Protein AF-A0AAE0RVF4-F1 (afdb_monomer_lite)

Radius of gyration: 18.21 Å; chains: 1; bounding box: 47×23×58 Å

pLDDT: mean 80.77, std 8.41, range [42.5, 90.44]

Sequence (174 aa):
MKSIFIARIIDNIDTMKSIFIARIIDNIDTMKSIFIARIIDNIDTMKSIFIARIIDNIDTMKSIFIARIIDNIDTMKSIFIARIIDNIDTMKSIFIARIIDNIDTMKSIFIARIIENIDTLKSNFIARIIDNIDTMKSIFIARIIDNIDTMKSIFIARIIDNLDTMKSILLHVL

Secondary structure (DSSP, 8-state):
---EEEEEEEEEEEEE-SEEEEEEEEEEEEE-S-EEEEEEEEEEEE-S-EEEEEEEEEEEE-S-EEEEEEEEEEEE-S-EEEEEEEEEEEE-S-EEEEEEEEEEEE-S-EEEEEEEEEEEE-S-EEEEEEEEEEEE-S-EEEEEEEEEEEE-SEEEEEEEEEEEEE-SEEEE--

Foldseek 3Di:
DQDEEEEAEEEEAAEDDHEYEYAEYEEYAEYDYEYEYAEYEEYAEYQEEYEYAEYEEYADYDEEYEYAEYEEYEEAQYEYEYAEYEEYEDYAEEYEYAEYEEYEDDHYEYEYAEYEEYEEAQYEYEYAEYEEYEDHAEEYEYAEYEEYEYDHYEYEYQYYNYYHYDPYHYDHDD

Organism: NCBI:txid2493646

Structure (mmCIF, N/CA/C/O backbone):
data_AF-A0AAE0RVF4-F1
#
_entry.id   AF-A0AAE0RVF4-F1
#
loop_
_atom_site.group_PDB
_atom_site.id
_atom_site.type_symbol
_atom_site.label_atom_id
_atom_site.label_alt_id
_atom_site.label_comp_id
_atom_site.label_asym_id
_atom_site.label_entity_id
_atom_site.label_seq_id
_atom_site.pdbx_PDB_ins_code
_atom_site.Cartn_x
_atom_site.Cartn_y
_atom_site.Cartn_z
_atom_site.occupancy
_atom_site.B_iso_or_equiv
_atom_site.auth_seq_id
_atom_site.auth_comp_id
_atom_site.auth_asym_id
_atom_site.auth_atom_id
_atom_site.pdbx_PDB_model_num
ATOM 1 N N . MET A 1 1 ? -6.380 4.750 35.742 1.00 42.50 1 MET A N 1
ATOM 2 C CA . MET A 1 1 ? -6.124 3.325 35.435 1.00 42.50 1 MET A CA 1
ATOM 3 C C . MET A 1 1 ? -6.185 3.144 33.928 1.00 42.50 1 MET A C 1
ATOM 5 O O . MET A 1 1 ? -7.188 3.532 33.346 1.00 42.50 1 MET A O 1
ATOM 9 N N . LYS A 1 2 ? -5.138 2.619 33.278 1.00 55.62 2 LYS A N 1
ATOM 10 C CA . LYS A 1 2 ? -5.287 2.127 31.900 1.00 55.62 2 LYS A CA 1
ATOM 11 C C . LYS A 1 2 ? -6.060 0.814 31.994 1.00 55.62 2 LYS A C 1
ATOM 13 O O . LYS A 1 2 ? -5.535 -0.154 32.530 1.00 55.62 2 LYS A O 1
ATOM 18 N N . SER A 1 3 ? -7.315 0.825 31.565 1.00 69.31 3 SER A N 1
ATOM 19 C CA . SER A 1 3 ? -8.123 -0.382 31.424 1.00 69.31 3 SER A CA 1
ATOM 20 C C . SER A 1 3 ? -7.492 -1.298 30.371 1.00 69.31 3 SER A C 1
ATOM 22 O O . SER A 1 3 ? -7.014 -0.830 29.334 1.00 69.31 3 SER A O 1
ATOM 24 N N . ILE A 1 4 ? -7.462 -2.597 30.664 1.00 76.06 4 ILE A N 1
ATOM 25 C CA . ILE A 1 4 ? -7.205 -3.651 29.682 1.00 76.06 4 ILE A CA 1
ATOM 26 C C . ILE A 1 4 ? -8.563 -4.266 29.381 1.00 76.06 4 ILE A C 1
ATOM 28 O O . ILE A 1 4 ? -9.254 -4.698 30.302 1.00 76.06 4 ILE A O 1
ATOM 32 N N . PHE A 1 5 ? -8.942 -4.286 28.110 1.00 81.12 5 PHE A N 1
ATOM 33 C CA . PHE A 1 5 ? -10.146 -4.968 27.659 1.00 81.12 5 PHE A CA 1
ATOM 34 C C . PHE A 1 5 ? -9.761 -6.187 26.826 1.00 81.12 5 PHE A C 1
ATOM 36 O O . PHE A 1 5 ? -8.870 -6.109 25.977 1.00 81.12 5 PHE A O 1
ATOM 43 N N . ILE A 1 6 ? -10.427 -7.309 27.092 1.00 86.50 6 ILE A N 1
ATOM 44 C CA . ILE A 1 6 ? -10.209 -8.575 26.397 1.00 86.50 6 ILE A CA 1
ATOM 45 C C . ILE A 1 6 ? -11.557 -9.058 25.882 1.00 86.50 6 ILE A C 1
ATOM 47 O O . ILE A 1 6 ? -12.482 -9.253 26.667 1.00 86.50 6 ILE A O 1
ATOM 51 N N . ALA A 1 7 ? -11.656 -9.286 24.577 1.00 87.00 7 ALA A N 1
ATOM 52 C CA . ALA A 1 7 ? -12.837 -9.882 23.967 1.00 87.00 7 ALA A CA 1
ATOM 53 C C . ALA A 1 7 ? -12.477 -10.948 22.941 1.00 87.00 7 ALA A C 1
ATOM 55 O O . ALA A 1 7 ? -11.378 -10.995 22.386 1.00 87.00 7 ALA A O 1
ATOM 56 N N . ARG A 1 8 ? -13.443 -11.829 22.679 1.00 89.81 8 ARG A N 1
ATOM 57 C CA . ARG A 1 8 ? -13.315 -12.818 21.611 1.00 89.81 8 ARG A CA 1
ATOM 58 C C . ARG A 1 8 ? -13.676 -12.214 20.257 1.00 89.81 8 ARG A C 1
ATOM 60 O O . ARG A 1 8 ? -12.920 -12.402 19.314 1.00 89.81 8 ARG A O 1
ATOM 67 N N . ILE A 1 9 ? -14.820 -11.548 20.175 1.00 90.44 9 ILE A N 1
ATOM 68 C CA . ILE A 1 9 ? -15.398 -10.996 18.945 1.00 90.44 9 ILE A CA 1
ATOM 69 C C . ILE A 1 9 ? -15.961 -9.624 19.283 1.00 90.44 9 ILE A C 1
ATOM 71 O O . 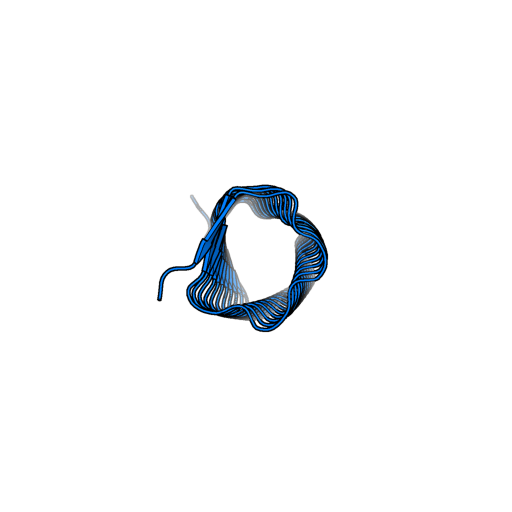ILE A 1 9 ? -16.481 -9.445 20.390 1.00 90.44 9 ILE A O 1
ATOM 75 N N . ILE A 1 10 ? -15.805 -8.683 18.361 1.00 88.06 10 ILE A N 1
ATOM 76 C CA . ILE A 1 10 ? -16.361 -7.340 18.440 1.00 88.06 10 ILE A CA 1
ATOM 77 C C . ILE A 1 10 ? -16.795 -6.948 17.046 1.00 88.06 10 ILE A C 1
ATOM 79 O O . ILE A 1 10 ? -15.977 -6.985 16.136 1.00 88.06 10 ILE A O 1
ATOM 83 N N . ASP A 1 11 ? -18.040 -6.526 16.920 1.00 89.19 11 ASP A N 1
ATOM 84 C CA . ASP A 1 11 ? -18.559 -6.117 15.625 1.00 89.19 11 ASP A CA 1
ATOM 85 C C . ASP A 1 11 ? -17.993 -4.725 15.295 1.00 89.19 11 ASP A C 1
ATOM 87 O O . ASP A 1 11 ? -17.131 -4.587 14.435 1.00 89.19 11 ASP A O 1
ATOM 91 N N . ASN A 1 12 ? -18.357 -3.695 16.069 1.00 89.50 12 ASN A N 1
ATOM 92 C CA . ASN A 1 12 ? -17.950 -2.315 15.784 1.00 89.50 12 ASN A CA 1
ATOM 93 C C . ASN A 1 12 ? -17.278 -1.620 16.971 1.00 89.50 12 ASN A C 1
ATOM 95 O O . ASN A 1 12 ? -17.667 -1.787 18.133 1.00 89.50 12 ASN A O 1
ATOM 99 N N . ILE A 1 13 ? -16.290 -0.783 16.654 1.00 85.25 13 ILE A N 1
ATOM 100 C CA . ILE A 1 13 ? -15.602 0.107 17.585 1.00 85.25 13 ILE A CA 1
ATOM 101 C C . ILE A 1 13 ? -15.478 1.508 16.978 1.00 85.25 13 ILE A C 1
ATOM 103 O O . ILE A 1 13 ? -14.608 1.747 16.145 1.00 85.25 13 ILE A O 1
ATOM 107 N N . ASP A 1 14 ? -16.216 2.477 17.519 1.00 84.81 14 ASP A N 1
ATOM 108 C CA . ASP A 1 14 ? -16.059 3.877 17.101 1.00 84.81 14 ASP A CA 1
ATOM 109 C C . ASP A 1 14 ? -14.702 4.449 17.554 1.00 84.81 14 ASP A C 1
ATOM 111 O O . ASP A 1 14 ? -13.911 5.002 16.791 1.00 84.81 14 ASP A O 1
ATOM 115 N N . THR A 1 15 ? -14.393 4.356 18.853 1.00 81.75 15 THR A N 1
ATOM 116 C CA . THR A 1 15 ? -13.143 4.916 19.383 1.00 81.75 15 THR A CA 1
ATOM 117 C C . THR A 1 15 ? -12.551 4.093 20.513 1.00 81.75 15 THR A C 1
ATOM 119 O O . THR A 1 15 ? -13.227 3.747 21.480 1.00 81.75 15 THR A O 1
ATOM 122 N N . MET A 1 16 ? -11.232 3.890 20.460 1.00 75.19 16 MET A N 1
ATOM 123 C CA . MET A 1 16 ? -10.475 3.288 21.562 1.00 75.19 16 MET A CA 1
ATOM 124 C C . MET A 1 16 ? -9.338 4.169 22.058 1.00 75.19 16 MET A C 1
ATOM 126 O O . MET A 1 16 ? -8.554 4.741 21.294 1.00 75.19 16 MET A O 1
ATOM 130 N N . LYS A 1 17 ? -9.246 4.248 23.391 1.00 74.75 17 LYS A N 1
ATOM 131 C CA . LYS A 1 17 ? -8.258 5.053 24.129 1.00 74.75 17 LYS A CA 1
ATOM 132 C C . LYS A 1 17 ? -7.431 4.238 25.137 1.00 74.75 17 LYS A C 1
ATOM 134 O O . LYS A 1 17 ? -6.571 4.808 25.806 1.00 74.75 17 LYS A O 1
ATOM 139 N N . SER A 1 18 ? -7.658 2.927 25.256 1.00 74.00 18 SER A N 1
ATOM 140 C CA . SER A 1 18 ? -7.019 2.041 26.247 1.00 74.00 18 SER A CA 1
ATOM 141 C C . SER A 1 18 ? -6.429 0.770 25.620 1.00 74.00 18 SER A C 1
ATOM 143 O O . SER A 1 18 ? -6.538 0.571 24.414 1.00 74.00 18 SER A O 1
ATOM 145 N N . ILE A 1 19 ? -5.757 -0.069 26.417 1.00 77.00 19 ILE A N 1
ATOM 146 C CA . ILE A 1 19 ? -5.131 -1.304 25.917 1.00 77.00 19 ILE A CA 1
ATOM 147 C C . ILE A 1 19 ? -6.221 -2.322 25.585 1.00 77.00 19 ILE A C 1
ATOM 149 O O . ILE A 1 19 ? -7.133 -2.535 26.387 1.00 77.00 19 ILE A O 1
ATOM 153 N N . PHE A 1 20 ? -6.099 -2.955 24.422 1.00 78.50 20 PHE A N 1
ATOM 154 C CA . PHE A 1 20 ? -7.127 -3.838 23.896 1.00 78.50 20 PHE A CA 1
ATOM 155 C C . PHE A 1 20 ? -6.544 -5.126 23.309 1.00 78.50 20 PHE A C 1
ATOM 157 O O . PHE A 1 20 ? -5.550 -5.081 22.579 1.00 78.50 20 PHE A O 1
ATOM 164 N N . ILE A 1 21 ? -7.183 -6.260 23.609 1.00 83.81 21 ILE A N 1
ATOM 165 C CA . ILE A 1 21 ? -6.858 -7.571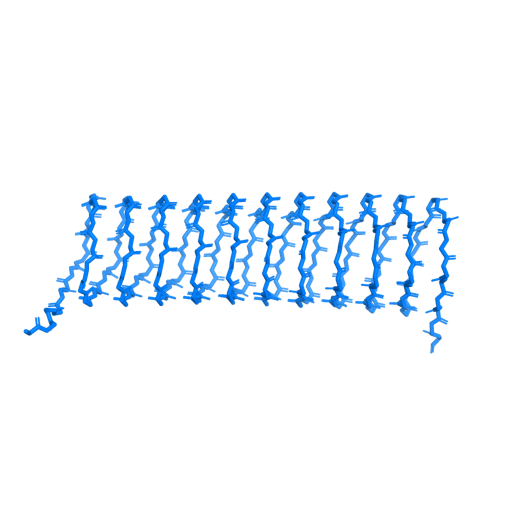 23.041 1.00 83.81 21 ILE A CA 1
ATOM 166 C C . ILE A 1 21 ? -8.136 -8.219 22.494 1.00 83.81 21 ILE A C 1
ATOM 168 O O . ILE A 1 21 ? -9.084 -8.457 23.244 1.00 83.81 21 ILE A O 1
ATOM 172 N N . ALA A 1 22 ? -8.148 -8.543 21.201 1.00 86.94 22 ALA A N 1
ATOM 173 C CA . ALA A 1 22 ? -9.267 -9.210 20.529 1.00 86.94 22 ALA A CA 1
ATOM 174 C C . ALA A 1 22 ? -8.825 -10.450 19.748 1.00 86.94 22 ALA A C 1
ATOM 176 O O . ALA A 1 22 ? -7.685 -10.538 19.288 1.00 86.94 22 ALA A O 1
ATOM 177 N N . ARG A 1 23 ? -9.743 -11.397 19.509 1.00 88.62 23 ARG A N 1
ATOM 178 C CA . ARG A 1 23 ? -9.515 -12.414 18.468 1.00 88.62 23 ARG A CA 1
ATOM 179 C C . ARG A 1 23 ? -9.932 -11.896 17.095 1.00 88.62 23 ARG A C 1
ATOM 181 O O . ARG A 1 23 ? -9.154 -12.050 16.160 1.00 88.62 23 ARG A O 1
ATOM 188 N N . ILE A 1 24 ? -11.136 -11.348 16.990 1.00 88.62 24 ILE A N 1
ATOM 189 C CA . ILE A 1 24 ? -11.746 -10.865 15.745 1.00 88.62 24 ILE A CA 1
ATOM 190 C C . ILE A 1 24 ? -12.375 -9.504 16.030 1.00 88.62 24 ILE A C 1
ATOM 192 O O . ILE A 1 24 ? -12.987 -9.349 17.094 1.00 88.62 24 ILE A O 1
ATOM 196 N N . ILE A 1 25 ? -12.188 -8.561 15.110 1.00 88.31 25 ILE A N 1
ATOM 197 C CA . ILE A 1 25 ? -12.902 -7.286 15.068 1.00 88.31 25 ILE A CA 1
ATOM 198 C C . ILE A 1 25 ? -13.366 -7.038 13.641 1.00 88.31 25 ILE A C 1
ATOM 200 O O . ILE A 1 25 ? -12.532 -7.135 12.749 1.00 88.31 25 ILE A O 1
ATOM 204 N N . ASP A 1 26 ? -14.626 -6.671 13.438 1.00 88.38 26 ASP A N 1
ATOM 205 C CA . ASP A 1 26 ? -15.093 -6.365 12.086 1.00 88.38 26 ASP A CA 1
ATOM 206 C C . ASP A 1 26 ? -14.663 -4.934 11.722 1.00 88.38 26 ASP A C 1
ATOM 208 O O . ASP A 1 26 ? -13.801 -4.753 10.868 1.00 88.38 26 ASP A O 1
ATOM 212 N N . ASN A 1 27 ? -15.141 -3.905 12.436 1.00 89.19 27 ASN A N 1
ATOM 213 C CA . ASN A 1 27 ? -14.837 -2.508 12.089 1.00 89.19 27 ASN A CA 1
ATOM 214 C C . ASN A 1 27 ? -14.261 -1.678 13.236 1.00 89.19 27 ASN A C 1
ATOM 216 O O . ASN A 1 27 ? -14.683 -1.769 14.398 1.00 89.19 27 ASN A O 1
ATOM 220 N N . ILE A 1 28 ? -13.320 -0.801 12.878 1.00 86.81 28 ILE A N 1
ATOM 221 C CA . ILE A 1 28 ? -12.744 0.197 13.773 1.00 86.81 28 ILE A CA 1
ATOM 222 C C . ILE A 1 28 ? -12.608 1.562 13.091 1.00 86.81 28 ILE A C 1
ATOM 224 O O . ILE A 1 28 ? -11.706 1.755 12.277 1.00 86.81 28 ILE A O 1
ATOM 228 N N . ASP A 1 29 ? -13.363 2.564 13.544 1.00 87.00 29 ASP A N 1
ATOM 229 C CA . ASP A 1 29 ? -13.239 3.912 12.975 1.00 87.00 29 ASP A CA 1
ATOM 230 C C . ASP A 1 29 ? -11.934 4.578 13.440 1.00 87.00 29 ASP A C 1
ATOM 232 O O . ASP A 1 29 ? -11.186 5.195 12.679 1.00 87.00 29 ASP A O 1
ATOM 236 N N . THR A 1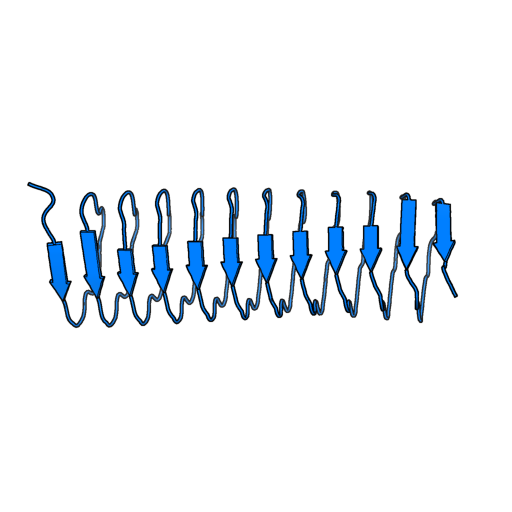 30 ? -11.630 4.543 14.744 1.00 83.88 30 THR A N 1
ATOM 237 C CA . THR A 1 30 ? -10.453 5.252 15.268 1.00 83.88 30 THR A CA 1
ATOM 238 C C . THR A 1 30 ? -9.742 4.552 16.423 1.00 83.88 30 THR A C 1
ATOM 240 O O . THR A 1 30 ? -10.221 4.494 17.561 1.00 83.88 30 THR A O 1
ATOM 243 N N . MET A 1 31 ? -8.468 4.220 16.183 1.00 78.00 31 MET A N 1
ATOM 244 C CA . MET A 1 31 ? -7.530 3.743 17.205 1.00 78.00 31 MET A CA 1
ATOM 245 C C . MET A 1 31 ? -6.532 4.809 17.650 1.00 78.00 31 MET A C 1
ATOM 247 O O . MET A 1 31 ? -5.790 5.380 16.846 1.00 78.00 31 MET A O 1
ATOM 251 N N . LYS A 1 32 ? -6.469 5.042 18.970 1.00 76.81 32 LYS A N 1
ATOM 252 C CA . LYS A 1 32 ? -5.509 5.957 19.620 1.00 76.81 32 LYS A CA 1
ATOM 253 C C . LYS A 1 32 ? -4.653 5.282 20.705 1.00 76.81 32 LYS A C 1
ATOM 255 O O . LYS A 1 32 ? -3.983 5.980 21.464 1.00 76.81 32 LYS A O 1
ATOM 260 N N . SER A 1 33 ? -4.662 3.953 20.813 1.00 71.19 33 SER A N 1
ATOM 261 C CA . SER A 1 33 ? -4.017 3.193 21.897 1.00 71.19 33 SER A CA 1
ATOM 262 C C . SER A 1 33 ? -3.289 1.917 21.439 1.00 71.19 33 SER A C 1
ATOM 264 O O . SER A 1 33 ? -3.297 1.578 20.261 1.00 71.19 33 SER A O 1
ATOM 266 N N . ILE A 1 34 ? -2.616 1.227 22.371 1.00 73.06 34 ILE A N 1
ATOM 267 C CA . ILE A 1 34 ? -1.948 -0.057 22.095 1.00 73.06 34 ILE A CA 1
ATOM 268 C C . ILE A 1 34 ? -3.003 -1.137 21.866 1.00 73.06 34 ILE A C 1
ATOM 270 O O . ILE A 1 34 ? -3.881 -1.325 22.711 1.00 73.06 34 ILE A O 1
ATOM 274 N N . PHE A 1 35 ? -2.872 -1.865 20.763 1.00 76.25 35 PHE A N 1
ATOM 275 C CA . PHE A 1 35 ? -3.872 -2.830 20.340 1.00 76.25 35 PHE A CA 1
ATOM 276 C C . PHE A 1 35 ? -3.243 -4.116 19.787 1.00 76.25 35 PHE A C 1
ATOM 278 O O . PHE A 1 35 ? -2.244 -4.064 19.065 1.00 76.25 35 PHE A O 1
ATOM 285 N N . ILE A 1 36 ? -3.851 -5.259 20.122 1.00 82.31 36 ILE A N 1
ATOM 286 C CA . ILE A 1 36 ? -3.483 -6.581 19.608 1.00 82.31 36 ILE A CA 1
ATOM 287 C C . ILE A 1 36 ? -4.740 -7.317 19.114 1.00 82.31 36 ILE A C 1
ATOM 289 O O . ILE A 1 36 ? -5.641 -7.582 19.911 1.00 82.31 36 ILE A O 1
ATOM 293 N N . ALA A 1 37 ? -4.778 -7.720 17.838 1.00 84.62 37 ALA A N 1
ATOM 294 C CA . ALA A 1 37 ? -5.791 -8.656 17.321 1.00 84.62 37 ALA A CA 1
ATOM 295 C C . ALA A 1 37 ? -5.207 -9.809 16.517 1.00 84.62 37 ALA A C 1
ATOM 297 O O . ALA A 1 37 ? -4.076 -9.773 16.033 1.00 84.62 37 ALA A O 1
ATOM 298 N N . ARG A 1 38 ? -6.023 -10.849 16.322 1.00 87.31 38 ARG A N 1
ATOM 299 C CA . ARG A 1 38 ? -5.725 -11.871 15.319 1.00 87.31 38 ARG A CA 1
ATOM 300 C C . ARG A 1 38 ? -6.205 -11.457 13.931 1.00 87.31 38 ARG A C 1
ATOM 302 O O . ARG A 1 38 ? -5.451 -11.655 12.987 1.00 87.31 38 ARG A O 1
ATOM 309 N N . ILE A 1 39 ? -7.433 -10.970 13.814 1.00 89.00 39 ILE A N 1
ATOM 310 C CA . ILE A 1 39 ? -8.085 -10.620 12.546 1.00 89.00 39 ILE A CA 1
ATOM 311 C C . ILE A 1 39 ? -8.809 -9.293 12.750 1.00 89.00 39 ILE A C 1
ATOM 313 O O . ILE A 1 39 ? -9.428 -9.127 13.808 1.00 89.00 39 ILE A O 1
ATOM 317 N N . ILE A 1 40 ? -8.684 -8.392 11.778 1.00 88.25 40 ILE A N 1
ATOM 318 C CA . ILE A 1 40 ? -9.485 -7.173 11.669 1.00 88.25 40 ILE A CA 1
ATOM 319 C C . ILE A 1 40 ? -9.941 -7.020 10.227 1.00 88.25 40 ILE A C 1
ATOM 321 O O . ILE A 1 40 ? -9.089 -7.111 9.351 1.00 88.25 40 ILE A O 1
ATOM 325 N N . ASP A 1 41 ? -11.218 -6.749 9.992 1.00 88.44 41 ASP A N 1
ATOM 326 C CA . ASP A 1 41 ? -11.688 -6.553 8.622 1.00 88.44 41 ASP A CA 1
ATOM 327 C C . ASP A 1 41 ? -11.352 -5.118 8.179 1.00 88.44 41 ASP A C 1
ATOM 329 O O . ASP A 1 41 ? -10.519 -4.929 7.298 1.00 88.44 41 ASP A O 1
ATOM 333 N N . ASN A 1 42 ? -11.868 -4.085 8.858 1.00 89.31 42 ASN A N 1
ATOM 334 C CA . ASN A 1 42 ? -11.658 -2.688 8.449 1.00 89.31 42 ASN A CA 1
ATOM 335 C C . ASN A 1 42 ? -11.121 -1.778 9.563 1.00 89.31 42 ASN A C 1
ATOM 337 O O . ASN A 1 42 ? -11.545 -1.838 10.724 1.00 89.31 42 ASN A O 1
ATOM 341 N N . ILE A 1 43 ? -10.205 -0.880 9.184 1.00 87.62 43 ILE A N 1
ATOM 342 C CA . ILE A 1 43 ? -9.694 0.206 10.029 1.00 87.62 43 ILE A CA 1
ATOM 343 C C . ILE A 1 43 ? -9.673 1.524 9.246 1.00 87.62 43 ILE A C 1
ATOM 345 O O . ILE A 1 43 ? -8.793 1.721 8.409 1.00 87.62 43 ILE A O 1
ATOM 349 N N . ASP A 1 44 ? -10.507 2.496 9.618 1.00 88.12 44 ASP A N 1
ATOM 350 C CA . ASP A 1 44 ? -10.472 3.805 8.950 1.00 88.12 44 ASP A CA 1
ATOM 351 C C . ASP A 1 44 ? -9.214 4.581 9.367 1.00 88.12 44 ASP A C 1
ATOM 353 O O . ASP A 1 44 ? -8.448 5.114 8.563 1.00 88.12 44 ASP A O 1
ATOM 357 N N . THR A 1 45 ? -8.978 4.724 10.677 1.00 85.19 45 THR A N 1
ATOM 358 C CA . THR A 1 45 ? -7.886 5.567 11.173 1.00 85.19 45 THR A CA 1
ATOM 359 C C . THR A 1 45 ? -7.110 4.951 12.324 1.00 85.19 45 THR A C 1
ATOM 361 O O . THR A 1 45 ? -7.590 4.813 13.452 1.00 85.19 45 THR A O 1
ATOM 364 N N . MET A 1 46 ? -5.807 4.779 12.096 1.00 79.69 46 MET A N 1
ATOM 365 C CA . MET A 1 46 ? -4.862 4.333 13.112 1.00 79.69 46 MET A CA 1
ATOM 366 C C . MET A 1 46 ? -3.821 5.398 13.483 1.00 79.69 46 MET A C 1
ATOM 368 O O . MET A 1 46 ? -3.104 5.932 12.632 1.00 79.69 46 MET A O 1
ATOM 372 N N . LYS A 1 47 ? -3.727 5.721 14.782 1.00 77.50 47 LYS A N 1
ATOM 373 C CA . LYS A 1 47 ? -2.831 6.761 15.337 1.00 77.50 47 LYS A CA 1
ATOM 374 C C . LYS A 1 47 ? -1.880 6.256 16.435 1.00 77.50 47 LYS A C 1
ATOM 376 O O . LYS A 1 47 ? -1.259 7.071 17.114 1.00 77.50 47 LYS A O 1
ATOM 381 N N . SER A 1 48 ? -1.751 4.947 16.644 1.00 71.00 48 SER A N 1
ATOM 382 C CA . SER A 1 48 ? -1.009 4.345 17.770 1.00 71.00 48 SER A CA 1
ATOM 383 C C . SER A 1 48 ? -0.277 3.035 17.432 1.00 71.00 48 SER A C 1
ATOM 385 O O . SER A 1 48 ? -0.294 2.585 16.293 1.00 71.00 48 SER A O 1
ATOM 387 N N . ILE A 1 49 ? 0.414 2.438 18.413 1.00 71.44 49 ILE A N 1
ATOM 388 C CA . ILE A 1 49 ? 1.106 1.147 18.251 1.00 71.44 49 ILE A CA 1
ATOM 389 C C . ILE A 1 49 ? 0.084 0.024 18.082 1.00 71.44 49 ILE A C 1
ATOM 391 O O . ILE A 1 49 ? -0.809 -0.125 18.917 1.00 71.44 49 ILE A O 1
ATOM 395 N N . PHE A 1 50 ? 0.270 -0.801 17.060 1.00 75.19 50 PHE A N 1
ATOM 396 C CA . PHE A 1 50 ? -0.670 -1.861 16.734 1.00 75.19 50 PHE A CA 1
ATOM 397 C C . PHE A 1 50 ? 0.035 -3.124 16.248 1.00 75.19 50 PHE A C 1
ATOM 399 O O . PHE A 1 50 ? 1.032 -3.056 15.522 1.00 75.19 50 PHE A O 1
ATOM 406 N N . ILE A 1 51 ? -0.519 -4.271 16.639 1.00 81.75 51 ILE A N 1
ATOM 407 C CA . ILE A 1 51 ? -0.086 -5.591 16.193 1.00 81.75 51 ILE A CA 1
ATOM 408 C C . ILE A 1 51 ? -1.312 -6.393 15.741 1.00 81.75 51 ILE A C 1
ATOM 410 O O . ILE A 1 51 ? -2.210 -6.643 16.546 1.00 81.75 51 ILE A O 1
ATOM 414 N N . ALA A 1 52 ? -1.323 -6.873 14.495 1.00 84.25 52 ALA A N 1
ATOM 415 C CA . ALA A 1 52 ? -2.279 -7.900 14.070 1.00 84.25 52 ALA A CA 1
ATOM 416 C C . ALA A 1 52 ? -1.649 -9.028 13.265 1.00 84.25 52 ALA A C 1
ATOM 418 O O . ALA A 1 52 ? -0.528 -8.940 12.766 1.00 84.25 52 ALA A O 1
ATOM 419 N N . ARG A 1 53 ? -2.384 -10.136 13.134 1.00 87.38 53 ARG A N 1
ATOM 420 C CA . ARG A 1 53 ? -1.989 -11.207 12.217 1.00 87.38 53 ARG A CA 1
ATOM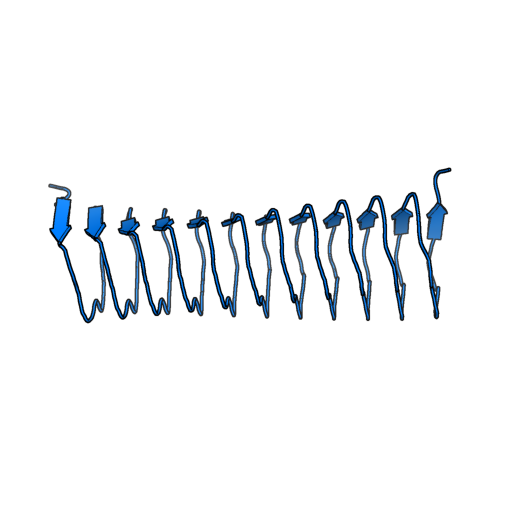 421 C C . ARG A 1 53 ? -2.486 -10.935 10.800 1.00 87.38 53 ARG A C 1
ATOM 423 O O . ARG A 1 53 ? -1.713 -11.148 9.876 1.00 87.38 53 ARG A O 1
ATOM 430 N N . ILE A 1 54 ? -3.744 -10.545 10.647 1.00 87.81 54 ILE A N 1
ATOM 431 C CA . ILE A 1 54 ? -4.413 -10.328 9.359 1.00 87.81 54 ILE A CA 1
ATOM 432 C C . ILE A 1 54 ? -5.231 -9.048 9.477 1.00 87.81 54 ILE A C 1
ATOM 434 O O . ILE A 1 54 ? -5.847 -8.847 10.531 1.00 87.81 54 ILE A O 1
ATOM 438 N N . ILE A 1 55 ? -5.182 -8.218 8.438 1.00 88.88 55 ILE A N 1
ATOM 439 C CA . ILE A 1 55 ? -6.050 -7.057 8.259 1.00 88.88 55 ILE A CA 1
ATOM 440 C C . ILE A 1 55 ? -6.507 -7.015 6.812 1.00 88.88 55 ILE A C 1
ATOM 442 O O . ILE A 1 55 ? -5.649 -7.126 5.943 1.00 88.88 55 ILE A O 1
ATOM 446 N N . ASP A 1 56 ? -7.793 -6.811 6.563 1.00 89.25 56 ASP A N 1
ATOM 447 C CA . ASP A 1 56 ? -8.267 -6.725 5.184 1.00 89.25 56 ASP A CA 1
ATOM 448 C C . ASP A 1 56 ? -8.019 -5.299 4.663 1.00 89.25 56 ASP A C 1
ATOM 450 O O . ASP A 1 56 ? -7.197 -5.110 3.771 1.00 89.25 56 ASP A O 1
ATOM 454 N N . ASN A 1 57 ? -8.594 -4.263 5.287 1.00 89.38 57 ASN A N 1
ATOM 455 C CA . ASN A 1 57 ? -8.472 -2.881 4.801 1.00 89.38 57 ASN A CA 1
ATOM 456 C C . ASN A 1 57 ? -7.992 -1.877 5.859 1.00 89.38 57 ASN A C 1
ATOM 458 O O . ASN A 1 57 ? -8.401 -1.905 7.027 1.00 89.38 57 ASN A O 1
ATOM 462 N N . ILE A 1 58 ? -7.142 -0.940 5.423 1.00 88.31 58 ILE A N 1
ATOM 463 C CA . ILE A 1 58 ? -6.706 0.224 6.203 1.00 88.31 58 ILE A CA 1
ATOM 464 C C . ILE A 1 58 ? -6.769 1.497 5.350 1.00 88.31 58 ILE A C 1
ATOM 466 O O . ILE A 1 58 ? -5.906 1.702 4.497 1.00 88.31 58 ILE A O 1
ATOM 470 N N . ASP A 1 59 ? -7.656 2.437 5.678 1.00 89.00 59 ASP A N 1
ATOM 471 C CA . ASP A 1 59 ? -7.701 3.708 4.940 1.00 89.00 59 ASP A CA 1
ATOM 472 C C . ASP A 1 59 ? -6.500 4.588 5.318 1.00 89.00 59 ASP A C 1
ATOM 474 O O . ASP A 1 59 ? -5.752 5.106 4.488 1.00 89.00 59 ASP A O 1
ATOM 478 N N . THR A 1 60 ? -6.294 4.837 6.617 1.00 85.62 60 THR A N 1
ATOM 479 C CA . THR A 1 60 ? -5.269 5.781 7.072 1.00 85.62 60 THR A CA 1
ATOM 480 C C . THR A 1 60 ? -4.461 5.279 8.255 1.00 85.62 60 THR A C 1
ATOM 482 O O . THR A 1 60 ? -4.939 5.174 9.387 1.00 85.62 60 THR A O 1
ATOM 485 N N . MET A 1 61 ? -3.147 5.194 8.046 1.00 80.19 61 MET A N 1
ATOM 486 C CA . MET A 1 61 ? -2.184 4.870 9.092 1.00 80.19 61 MET A CA 1
ATOM 487 C C . MET A 1 61 ? -1.174 5.988 9.362 1.00 80.19 61 MET A C 1
ATOM 489 O O . MET A 1 61 ? -0.504 6.500 8.461 1.00 80.19 61 MET A O 1
ATOM 493 N N . LYS A 1 62 ? -1.055 6.373 10.640 1.00 77.31 62 LYS A N 1
ATOM 494 C CA . LYS A 1 62 ? -0.212 7.485 11.123 1.00 77.31 62 LYS A CA 1
ATOM 495 C C . LYS A 1 62 ? 0.730 7.100 12.277 1.00 77.31 62 LYS A C 1
ATOM 497 O O . LYS A 1 62 ? 1.188 7.981 13.000 1.00 77.31 62 LYS A O 1
ATOM 502 N N . SER A 1 63 ? 1.032 5.820 12.482 1.00 69.81 63 SER A N 1
ATOM 503 C CA . SER A 1 63 ? 1.812 5.329 13.634 1.00 69.81 63 SER A CA 1
ATOM 504 C C . SER A 1 63 ? 2.615 4.042 13.380 1.00 69.81 63 SER A C 1
ATOM 506 O O . SER A 1 63 ? 2.625 3.518 12.272 1.00 69.81 63 SER A O 1
ATOM 508 N N . ILE A 1 64 ? 3.329 3.555 14.405 1.00 69.38 64 ILE A N 1
ATOM 509 C CA . ILE A 1 64 ? 4.081 2.291 14.349 1.00 69.38 64 ILE A CA 1
ATOM 510 C C . ILE A 1 64 ? 3.110 1.118 14.236 1.00 69.38 64 ILE A C 1
ATOM 512 O O . ILE A 1 64 ? 2.236 0.956 15.088 1.00 69.38 64 ILE A O 1
ATOM 516 N N . PHE A 1 65 ? 3.318 0.272 13.238 1.00 73.88 65 PHE A N 1
ATOM 517 C CA . PHE A 1 65 ? 2.436 -0.851 12.975 1.00 73.88 65 PHE A CA 1
ATOM 518 C C . PHE A 1 65 ? 3.213 -2.103 12.580 1.00 73.88 65 PHE A C 1
ATOM 520 O O . PHE A 1 65 ? 4.203 -2.032 11.846 1.00 73.88 65 PHE A O 1
ATOM 527 N N . ILE A 1 66 ? 2.728 -3.249 13.060 1.00 80.12 66 ILE A N 1
ATOM 528 C CA . ILE A 1 66 ? 3.236 -4.569 12.705 1.00 80.12 66 ILE A CA 1
ATOM 529 C C . ILE A 1 66 ? 2.062 -5.468 12.302 1.00 80.12 66 ILE A C 1
ATOM 531 O O . ILE A 1 66 ? 1.184 -5.733 13.125 1.00 80.12 66 ILE A O 1
ATOM 535 N N . ALA A 1 67 ? 2.082 -6.014 11.083 1.00 83.44 67 ALA A N 1
ATOM 536 C CA . ALA A 1 67 ? 1.192 -7.119 10.719 1.00 83.44 67 ALA A CA 1
ATOM 537 C C . ALA A 1 67 ? 1.881 -8.244 9.960 1.00 83.44 67 ALA A C 1
ATOM 539 O O . ALA A 1 67 ? 2.999 -8.121 9.462 1.00 83.44 67 ALA A O 1
ATOM 540 N N . ARG A 1 68 ? 1.209 -9.395 9.884 1.00 86.56 68 ARG A N 1
ATOM 541 C CA . ARG A 1 68 ? 1.680 -10.496 9.039 1.00 86.56 68 ARG A CA 1
ATOM 542 C C . ARG A 1 68 ? 1.173 -10.358 7.607 1.00 86.56 68 ARG A C 1
ATOM 544 O O . ARG A 1 68 ? 1.956 -10.601 6.696 1.00 86.56 68 ARG A O 1
ATOM 551 N N . ILE A 1 69 ? -0.104 -10.052 7.437 1.00 87.62 69 ILE A N 1
ATOM 552 C CA . ILE A 1 69 ? -0.791 -9.977 6.145 1.00 87.62 69 ILE A CA 1
ATOM 553 C C . ILE A 1 69 ? -1.691 -8.748 6.189 1.00 87.62 69 ILE A C 1
ATOM 555 O O . ILE A 1 69 ? -2.312 -8.518 7.233 1.00 87.62 69 ILE A O 1
ATOM 559 N N . ILE A 1 70 ? -1.695 -7.986 5.100 1.00 89.31 70 ILE A N 1
ATOM 560 C CA . ILE A 1 70 ? -2.626 -6.889 4.855 1.00 89.31 70 ILE A CA 1
ATOM 561 C C . ILE A 1 70 ? -3.076 -6.961 3.407 1.00 89.31 70 ILE A C 1
ATOM 563 O O . ILE A 1 70 ? -2.206 -7.068 2.547 1.00 89.31 70 ILE A O 1
ATOM 567 N N . ASP A 1 71 ? -4.369 -6.851 3.144 1.00 88.94 71 ASP A N 1
ATOM 568 C CA . ASP A 1 71 ? -4.842 -6.875 1.762 1.00 88.94 71 ASP A CA 1
ATOM 569 C C . ASP A 1 71 ? -4.693 -5.468 1.159 1.00 88.94 71 ASP A C 1
ATOM 571 O O . ASP A 1 71 ? -3.895 -5.279 0.246 1.00 88.94 71 ASP A O 1
ATOM 575 N N . ASN A 1 72 ? -5.327 -4.436 1.731 1.00 89.31 72 ASN A N 1
ATOM 576 C CA . ASN A 1 72 ? -5.293 -3.077 1.171 1.00 89.31 72 ASN A CA 1
ATOM 577 C C . ASN A 1 72 ? -4.873 -1.991 2.173 1.00 89.31 72 ASN A C 1
ATOM 579 O O . ASN A 1 72 ? -5.271 -1.984 3.344 1.00 89.31 72 ASN A O 1
ATOM 583 N N . ILE A 1 73 ? -4.089 -1.025 1.681 1.00 88.50 73 ILE A N 1
ATOM 584 C CA . ILE A 1 73 ? -3.742 0.213 2.388 1.00 88.50 73 ILE A CA 1
ATOM 585 C C . ILE A 1 73 ? -3.886 1.422 1.458 1.00 88.50 73 ILE A C 1
ATOM 587 O O . ILE A 1 73 ? -3.048 1.618 0.576 1.00 88.50 73 ILE A O 1
ATOM 591 N N . ASP A 1 74 ? -4.815 2.332 1.749 1.00 88.94 74 ASP A N 1
ATOM 592 C CA . ASP A 1 74 ? -4.944 3.553 0.943 1.00 88.94 74 ASP A CA 1
ATOM 593 C C . ASP A 1 74 ? -3.805 4.532 1.267 1.00 88.94 74 ASP A C 1
ATOM 595 O O . ASP A 1 74 ? -3.087 5.044 0.406 1.00 88.94 74 ASP A O 1
ATOM 599 N N . THR A 1 75 ? -3.625 4.871 2.548 1.00 85.69 75 THR A N 1
ATOM 600 C CA . THR A 1 75 ? -2.674 5.912 2.952 1.00 85.69 75 THR A CA 1
ATOM 601 C C . THR A 1 75 ? -1.817 5.523 4.145 1.00 85.69 75 THR A C 1
ATOM 603 O O . THR A 1 75 ? -2.268 5.455 5.292 1.00 85.69 75 THR A O 1
ATOM 606 N N . MET A 1 76 ? -0.504 5.490 3.910 1.00 80.50 76 MET A N 1
ATOM 607 C CA . MET A 1 76 ? 0.502 5.259 4.940 1.00 80.50 76 MET A CA 1
ATOM 608 C C . MET A 1 76 ? 1.420 6.468 5.176 1.00 80.50 76 MET A C 1
ATOM 610 O O . MET A 1 76 ? 2.035 7.006 4.250 1.00 80.50 76 MET A O 1
ATOM 614 N N . LYS A 1 77 ? 1.528 6.914 6.438 1.00 76.75 77 LYS A N 1
ATOM 615 C CA . LYS A 1 77 ? 2.290 8.114 6.854 1.00 76.75 77 LYS A CA 1
ATOM 616 C C . LYS A 1 77 ? 3.273 7.873 8.015 1.00 76.75 77 LYS A C 1
ATOM 618 O O . LYS A 1 77 ? 3.667 8.827 8.682 1.00 76.75 77 LYS A O 1
ATOM 623 N N . SER A 1 78 ? 3.672 6.634 8.293 1.00 70.00 78 SER A N 1
ATOM 624 C CA . SER A 1 78 ? 4.463 6.266 9.483 1.00 70.00 78 SER A CA 1
ATOM 625 C C . SER A 1 78 ? 5.374 5.037 9.317 1.00 70.00 78 SER A C 1
ATOM 627 O O . SER A 1 78 ? 5.490 4.488 8.229 1.00 70.00 78 SER A O 1
ATOM 629 N N . ILE A 1 79 ? 6.063 4.625 10.390 1.00 68.00 79 ILE A N 1
ATOM 630 C CA . ILE A 1 79 ? 6.902 3.416 10.399 1.00 68.00 79 ILE A CA 1
ATOM 631 C C . ILE A 1 79 ? 6.018 2.175 10.339 1.00 68.00 79 ILE A C 1
ATOM 633 O O . ILE A 1 79 ? 5.145 1.996 11.188 1.00 68.00 79 ILE A O 1
ATOM 637 N N . PHE A 1 80 ? 6.306 1.291 9.397 1.00 73.25 80 PHE A N 1
ATOM 638 C CA . PHE A 1 80 ? 5.503 0.102 9.183 1.00 73.25 80 PHE A CA 1
ATOM 639 C C . PHE A 1 80 ? 6.352 -1.129 8.892 1.00 73.25 80 PHE A C 1
ATOM 641 O O . PHE A 1 80 ? 7.354 -1.055 8.174 1.00 73.25 80 PHE A O 1
ATOM 648 N N . ILE A 1 81 ? 5.910 -2.262 9.434 1.00 79.81 81 ILE A N 1
ATOM 649 C CA . ILE A 1 81 ? 6.495 -3.572 9.184 1.00 79.81 81 ILE A CA 1
ATOM 650 C C . ILE A 1 81 ? 5.378 -4.555 8.827 1.00 79.81 81 ILE A C 1
ATOM 652 O O . ILE A 1 81 ? 4.509 -4.827 9.657 1.00 79.81 81 ILE A O 1
ATOM 656 N N . ALA A 1 82 ? 5.446 -5.167 7.644 1.00 83.75 82 ALA A N 1
ATOM 657 C CA . ALA A 1 82 ? 4.644 -6.354 7.354 1.00 83.75 82 ALA A CA 1
ATOM 658 C C . ALA A 1 82 ? 5.411 -7.458 6.648 1.00 83.75 82 ALA A C 1
ATOM 660 O O . ALA A 1 82 ? 6.526 -7.291 6.158 1.00 83.75 82 ALA A O 1
ATOM 661 N N . ARG A 1 83 ? 4.818 -8.650 6.625 1.00 86.44 83 ARG A N 1
ATOM 662 C CA . ARG A 1 83 ? 5.374 -9.766 5.862 1.00 86.44 83 ARG A CA 1
ATOM 663 C C . ARG A 1 83 ? 4.791 -9.827 4.449 1.00 86.44 83 ARG A C 1
ATOM 665 O O . ARG A 1 83 ? 5.554 -10.149 3.544 1.00 86.44 83 ARG A O 1
ATOM 672 N N . ILE A 1 84 ? 3.502 -9.580 4.267 1.00 87.38 84 ILE A N 1
ATOM 673 C CA . ILE A 1 84 ? 2.819 -9.608 2.967 1.00 87.38 84 ILE A CA 1
ATOM 674 C C . ILE A 1 84 ? 1.860 -8.424 2.928 1.00 87.38 84 ILE A C 1
ATOM 676 O O . ILE A 1 84 ? 1.223 -8.163 3.954 1.00 87.38 84 ILE A O 1
ATOM 680 N N . ILE A 1 85 ? 1.822 -7.733 1.792 1.00 89.06 85 ILE A N 1
ATOM 681 C CA . ILE A 1 85 ? 0.813 -6.728 1.466 1.00 89.06 85 ILE A CA 1
ATOM 682 C C . ILE A 1 85 ? 0.381 -6.925 0.023 1.00 89.06 85 ILE A C 1
ATOM 684 O O . ILE A 1 85 ? 1.263 -7.048 -0.823 1.00 89.06 85 ILE A O 1
ATOM 688 N N . ASP A 1 86 ? -0.915 -6.895 -0.249 1.00 89.00 86 ASP A N 1
ATOM 689 C CA . ASP A 1 86 ? -1.386 -7.032 -1.624 1.00 89.00 86 ASP A CA 1
ATOM 690 C C . ASP A 1 86 ? -1.334 -5.657 -2.313 1.00 89.00 86 ASP A C 1
ATOM 692 O O . ASP A 1 86 ? -0.547 -5.474 -3.236 1.00 89.00 86 ASP A O 1
ATOM 696 N N . ASN A 1 87 ? -2.037 -4.636 -1.807 1.00 89.31 87 ASN A N 1
ATOM 697 C CA . ASN A 1 87 ? -2.088 -3.312 -2.446 1.00 89.31 87 ASN A CA 1
ATOM 698 C C . ASN A 1 87 ? -1.748 -2.141 -1.510 1.00 89.31 87 ASN A C 1
ATOM 700 O O . ASN A 1 87 ? -2.145 -2.097 -0.340 1.00 89.31 87 ASN A O 1
ATOM 704 N N . ILE A 1 88 ? -1.036 -1.150 -2.059 1.00 88.75 88 ILE A N 1
ATOM 705 C CA . ILE A 1 88 ? -0.775 0.145 -1.418 1.00 88.75 88 ILE A CA 1
ATOM 706 C C . ILE A 1 88 ? -0.986 1.292 -2.412 1.00 88.75 88 ILE A C 1
ATOM 708 O O . ILE A 1 88 ? -0.156 1.492 -3.301 1.00 88.75 88 ILE A O 1
ATOM 712 N N . ASP A 1 89 ? -1.972 2.156 -2.175 1.00 88.75 89 ASP A N 1
ATOM 713 C CA . ASP A 1 89 ? -2.186 3.317 -3.049 1.00 88.75 89 ASP A CA 1
ATOM 714 C C . ASP A 1 89 ? -1.114 4.388 -2.793 1.00 88.75 89 ASP A C 1
ATOM 716 O O . ASP A 1 89 ? -0.414 4.875 -3.683 1.00 88.75 89 ASP A O 1
ATOM 720 N N . THR A 1 90 ? -0.973 4.832 -1.540 1.00 85.25 90 THR A N 1
ATOM 721 C CA . THR A 1 90 ? -0.090 5.955 -1.209 1.00 85.25 90 THR A CA 1
ATOM 722 C C . THR A 1 90 ? 0.760 5.708 0.021 1.00 85.25 90 THR A C 1
ATOM 724 O O . THR A 1 90 ? 0.283 5.671 1.157 1.00 85.25 90 THR A O 1
ATOM 727 N N . MET A 1 91 ? 2.077 5.769 -0.173 1.00 79.56 91 MET A N 1
ATOM 728 C CA . MET A 1 91 ? 3.047 5.677 0.912 1.00 79.56 91 MET A CA 1
ATOM 729 C C . MET A 1 91 ? 3.968 6.901 1.014 1.00 79.56 91 MET A C 1
ATOM 731 O O . MET A 1 91 ? 4.556 7.379 0.040 1.00 79.56 91 MET A O 1
ATOM 735 N N . LYS A 1 92 ? 4.072 7.442 2.238 1.00 74.88 92 LYS A N 1
ATOM 736 C CA . LYS A 1 92 ? 4.786 8.689 2.577 1.00 74.88 92 LYS A CA 1
ATOM 737 C C . LYS A 1 92 ? 5.716 8.552 3.797 1.00 74.88 92 LYS A C 1
ATOM 739 O O . LYS A 1 92 ? 5.904 9.520 4.532 1.00 74.88 92 LYS A O 1
ATOM 744 N N . SER A 1 93 ? 6.288 7.376 4.056 1.00 69.38 93 SER A N 1
ATOM 745 C CA . SER A 1 93 ? 7.091 7.115 5.266 1.00 69.38 93 SER A CA 1
ATOM 746 C C . SER A 1 93 ? 8.035 5.901 5.191 1.00 69.38 93 SER A C 1
ATOM 748 O O . SER A 1 93 ? 8.133 5.245 4.161 1.00 69.38 93 SER A O 1
ATOM 750 N N . ILE A 1 94 ? 8.762 5.619 6.281 1.00 66.75 94 ILE A N 1
ATOM 751 C CA . ILE A 1 94 ? 9.656 4.453 6.384 1.00 66.75 94 ILE A CA 1
ATOM 752 C C . ILE A 1 94 ? 8.836 3.166 6.405 1.00 66.75 94 ILE A C 1
ATOM 754 O O . ILE A 1 94 ? 7.978 2.988 7.268 1.00 66.75 94 ILE A O 1
ATOM 758 N N . PHE A 1 95 ? 9.163 2.245 5.511 1.00 72.25 95 PHE A N 1
ATOM 759 C CA . PHE A 1 95 ? 8.435 0.995 5.377 1.00 72.25 95 PHE A CA 1
ATOM 760 C C . PHE A 1 95 ? 9.379 -0.182 5.161 1.00 72.25 95 PHE A C 1
ATOM 762 O O . PHE A 1 95 ? 10.365 -0.080 4.424 1.00 72.25 95 PHE A O 1
ATOM 769 N N . ILE A 1 96 ? 9.039 -1.306 5.792 1.00 78.81 96 ILE A N 1
ATOM 770 C CA . ILE A 1 96 ? 9.718 -2.584 5.623 1.00 78.81 96 ILE A CA 1
ATOM 771 C C . ILE A 1 96 ? 8.673 -3.663 5.319 1.00 78.81 96 ILE A C 1
ATOM 773 O O . ILE A 1 96 ? 7.829 -3.952 6.168 1.00 78.81 96 ILE A O 1
ATOM 777 N N . ALA A 1 97 ? 8.774 -4.327 4.165 1.00 83.44 97 ALA A N 1
ATOM 778 C CA . ALA A 1 97 ? 8.047 -5.579 3.945 1.00 83.44 97 ALA A CA 1
ATOM 779 C C . ALA A 1 97 ? 8.870 -6.682 3.302 1.00 83.44 97 ALA A C 1
ATOM 781 O O . ALA A 1 97 ? 9.945 -6.478 2.741 1.00 83.44 97 ALA A O 1
ATOM 782 N N . ARG A 1 98 ? 8.360 -7.910 3.405 1.00 86.06 98 ARG A N 1
ATOM 783 C CA . ARG A 1 98 ? 8.959 -9.042 2.700 1.00 86.06 98 ARG A CA 1
ATOM 784 C C . ARG A 1 98 ? 8.422 -9.160 1.276 1.00 86.06 98 ARG A C 1
ATOM 786 O O . ARG A 1 98 ? 9.219 -9.455 0.395 1.00 86.06 98 ARG A O 1
ATOM 793 N N . ILE A 1 99 ? 7.122 -9.000 1.075 1.00 87.06 99 ILE A N 1
ATOM 794 C CA . ILE A 1 99 ? 6.451 -9.138 -0.222 1.00 87.06 99 ILE A CA 1
ATOM 795 C C . ILE A 1 99 ? 5.410 -8.029 -0.318 1.00 87.06 99 ILE A C 1
ATOM 797 O O . ILE A 1 99 ? 4.741 -7.772 0.688 1.00 87.06 99 ILE A O 1
ATOM 801 N N . ILE A 1 100 ? 5.336 -7.395 -1.485 1.00 88.81 100 ILE A N 1
ATOM 802 C CA . ILE A 1 100 ? 4.255 -6.496 -1.882 1.00 88.81 100 ILE A CA 1
ATOM 803 C C . ILE A 1 100 ? 3.854 -6.841 -3.308 1.00 88.81 100 ILE A C 1
ATOM 805 O O . ILE A 1 100 ? 4.755 -7.015 -4.128 1.00 88.81 100 ILE A O 1
ATOM 809 N N . ASP A 1 101 ? 2.562 -6.897 -3.599 1.00 89.25 101 ASP A N 1
ATOM 810 C CA . ASP A 1 101 ? 2.113 -7.133 -4.969 1.00 89.25 101 ASP A CA 1
ATOM 811 C C . ASP A 1 101 ? 2.088 -5.788 -5.717 1.00 89.25 101 ASP A C 1
ATOM 813 O O . ASP A 1 101 ? 2.947 -5.554 -6.563 1.00 89.25 101 ASP A O 1
ATOM 817 N N . ASN A 1 102 ? 1.250 -4.824 -5.321 1.00 89.25 102 ASN A N 1
ATOM 818 C CA . ASN A 1 102 ? 1.116 -3.546 -6.036 1.00 89.25 102 ASN A CA 1
ATOM 819 C C . ASN A 1 102 ? 1.380 -2.303 -5.173 1.00 89.25 102 ASN A C 1
ATOM 821 O O . ASN A 1 102 ? 0.989 -2.219 -4.003 1.00 89.25 102 ASN A O 1
ATOM 825 N N . ILE A 1 103 ? 2.023 -1.299 -5.782 1.00 88.81 103 ILE A N 1
ATOM 826 C CA . ILE A 1 103 ? 2.198 0.044 -5.217 1.00 88.81 103 ILE A CA 1
ATOM 827 C C . ILE A 1 103 ? 1.926 1.116 -6.278 1.00 88.81 103 ILE A C 1
ATOM 829 O O . ILE A 1 103 ? 2.743 1.305 -7.181 1.00 88.81 103 ILE A O 1
ATOM 833 N N . ASP A 1 104 ? 0.895 1.938 -6.090 1.00 89.00 104 ASP A N 1
ATOM 834 C CA . ASP A 1 104 ? 0.617 3.029 -7.032 1.00 89.00 104 ASP A CA 1
ATOM 835 C C . ASP A 1 104 ? 1.629 4.171 -6.846 1.00 89.00 104 ASP A C 1
ATOM 837 O O . ASP A 1 104 ? 2.340 4.603 -7.755 1.00 89.00 104 ASP A O 1
ATOM 841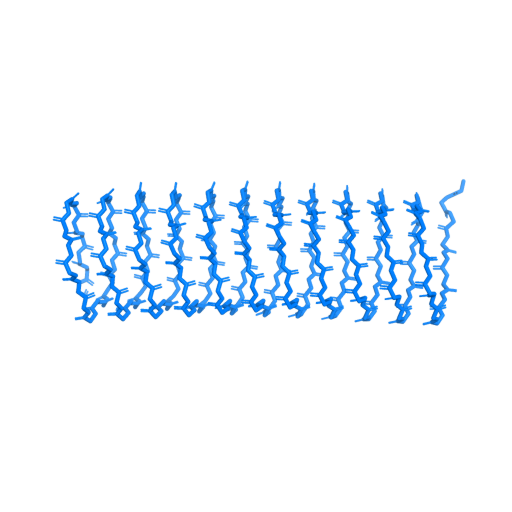 N N . THR A 1 105 ? 1.705 4.738 -5.636 1.00 85.38 105 THR A N 1
ATOM 842 C CA . THR A 1 105 ? 2.518 5.932 -5.383 1.00 85.38 105 THR A CA 1
ATOM 843 C C . THR A 1 105 ? 3.424 5.804 -4.174 1.00 85.38 105 THR A C 1
ATOM 845 O O . THR A 1 105 ? 3.000 5.814 -3.014 1.00 85.38 105 THR A O 1
ATOM 848 N N . MET A 1 106 ? 4.721 5.919 -4.460 1.00 80.06 106 MET A N 1
ATOM 849 C CA . MET A 1 106 ? 5.779 5.864 -3.468 1.00 80.06 106 MET A CA 1
ATOM 850 C C . MET A 1 106 ? 6.543 7.186 -3.311 1.00 80.06 106 MET A C 1
ATOM 852 O O . MET A 1 106 ? 7.123 7.713 -4.265 1.00 80.06 106 MET A O 1
ATOM 856 N N . LYS A 1 107 ? 6.552 7.747 -2.090 1.00 74.75 107 LYS A N 1
ATOM 857 C CA . LYS A 1 107 ? 7.162 9.056 -1.757 1.00 74.75 107 LYS A CA 1
ATOM 858 C C . LYS A 1 107 ? 8.046 9.030 -0.497 1.00 74.75 107 LYS A C 1
ATOM 860 O O . LYS A 1 107 ? 8.088 10.016 0.240 1.00 74.75 107 LYS A O 1
ATOM 865 N N . SER A 1 108 ? 8.753 7.935 -0.215 1.00 68.00 108 SER A N 1
ATOM 866 C CA . SER A 1 108 ? 9.564 7.795 1.010 1.00 68.00 108 SER A CA 1
ATOM 867 C C . SER A 1 108 ? 10.673 6.730 0.982 1.00 68.00 108 SER A C 1
ATOM 869 O O . SER A 1 108 ? 10.863 6.045 -0.017 1.00 68.00 108 SER A O 1
ATOM 871 N N . ILE A 1 109 ? 11.426 6.612 2.086 1.00 65.38 109 ILE A N 1
ATOM 872 C CA . ILE A 1 109 ? 12.432 5.556 2.289 1.00 65.38 109 ILE A CA 1
ATOM 873 C C . ILE A 1 109 ? 11.740 4.207 2.435 1.00 65.38 109 ILE A C 1
ATOM 875 O O . ILE A 1 109 ? 10.852 4.058 3.274 1.00 65.38 109 ILE A O 1
ATOM 879 N N . PHE A 1 110 ? 12.199 3.212 1.687 1.00 71.88 110 PHE A N 1
ATOM 880 C CA . PHE A 1 110 ? 11.564 1.906 1.694 1.00 71.88 110 PHE A CA 1
ATOM 881 C C . PHE A 1 110 ? 12.525 0.763 1.461 1.00 71.88 110 PHE A C 1
ATOM 883 O O . PHE A 1 110 ? 13.496 0.889 0.713 1.00 71.88 110 PHE A O 1
ATOM 890 N N . ILE A 1 111 ? 12.210 -0.346 2.123 1.00 77.38 111 ILE A N 1
ATOM 891 C CA . ILE A 1 111 ? 12.946 -1.594 2.050 1.00 77.38 111 ILE A CA 1
ATOM 892 C C . ILE A 1 111 ? 11.946 -2.725 1.800 1.00 77.38 111 ILE A C 1
ATOM 894 O O . ILE A 1 111 ? 11.123 -3.019 2.668 1.00 77.38 111 ILE A O 1
ATOM 898 N N . ALA A 1 112 ? 12.055 -3.418 0.665 1.00 83.31 112 ALA A N 1
ATOM 899 C CA . ALA A 1 112 ? 11.380 -4.706 0.497 1.00 83.31 112 ALA A CA 1
ATOM 900 C C . ALA A 1 112 ? 12.259 -5.802 -0.081 1.00 83.31 112 ALA A C 1
ATOM 902 O O . ALA A 1 112 ? 13.306 -5.569 -0.686 1.00 83.31 112 ALA A O 1
ATOM 903 N N . ARG A 1 113 ? 11.833 -7.052 0.123 1.00 85.88 113 ARG A N 1
ATOM 904 C CA . ARG A 1 113 ? 12.501 -8.191 -0.508 1.00 85.88 113 ARG A CA 1
ATOM 905 C C . ARG A 1 113 ? 11.996 -8.432 -1.927 1.00 85.88 113 ARG A C 1
ATOM 907 O O . ARG A 1 113 ? 12.812 -8.782 -2.771 1.00 85.88 113 ARG A O 1
ATOM 914 N N . ILE A 1 114 ? 10.695 -8.337 -2.156 1.00 86.75 114 ILE A N 1
ATOM 915 C CA . ILE A 1 114 ? 10.048 -8.630 -3.439 1.00 86.75 114 ILE A CA 1
ATOM 916 C C . ILE A 1 114 ? 8.923 -7.617 -3.622 1.00 86.75 114 ILE A C 1
ATOM 918 O O . ILE A 1 114 ? 8.214 -7.357 -2.644 1.00 86.75 114 ILE A O 1
ATOM 922 N N . ILE A 1 115 ? 8.810 -7.067 -4.829 1.00 88.25 115 ILE A N 1
ATOM 923 C CA . ILE A 1 115 ? 7.680 -6.250 -5.275 1.00 88.25 115 ILE A CA 1
ATOM 924 C C . ILE A 1 115 ? 7.297 -6.683 -6.685 1.00 88.25 115 ILE A C 1
ATOM 926 O O . ILE A 1 115 ? 8.195 -6.815 -7.510 1.00 88.25 115 ILE A O 1
ATOM 930 N N . GLU A 1 116 ? 6.013 -6.888 -6.953 1.00 88.88 116 GLU A N 1
ATOM 931 C CA . GLU A 1 116 ? 5.551 -7.225 -8.303 1.00 88.88 116 GLU A CA 1
ATOM 932 C C . GLU A 1 116 ? 5.458 -5.954 -9.160 1.00 88.88 116 GLU A C 1
ATOM 934 O O . GLU A 1 116 ? 6.244 -5.792 -10.088 1.00 88.88 116 GLU A O 1
ATOM 939 N N . ASN A 1 117 ? 4.612 -4.985 -8.796 1.00 88.94 117 ASN A N 1
ATOM 940 C CA . ASN A 1 117 ? 4.376 -3.790 -9.611 1.00 88.94 117 ASN A CA 1
ATOM 941 C C . ASN A 1 117 ? 4.528 -2.477 -8.832 1.00 88.94 117 ASN A C 1
ATOM 943 O O . ASN A 1 117 ? 4.111 -2.347 -7.676 1.00 88.94 117 ASN A O 1
ATOM 947 N N . ILE A 1 118 ? 5.113 -1.474 -9.496 1.00 88.38 118 ILE A N 1
ATOM 948 C CA . ILE A 1 118 ? 5.175 -0.090 -9.015 1.00 88.38 118 ILE A CA 1
ATOM 949 C C . ILE A 1 118 ? 4.838 0.887 -10.144 1.00 88.38 118 ILE A C 1
ATOM 951 O O . ILE A 1 118 ? 5.641 1.064 -11.062 1.00 88.38 118 ILE A O 1
ATOM 955 N N . ASP A 1 119 ? 3.757 1.652 -10.005 1.00 88.81 119 ASP A N 1
ATOM 956 C CA . ASP A 1 119 ? 3.415 2.666 -11.011 1.00 88.81 119 ASP A CA 1
ATOM 957 C C . ASP A 1 119 ? 4.358 3.874 -10.898 1.00 88.81 119 ASP A C 1
ATOM 959 O O . ASP A 1 119 ? 4.975 4.345 -11.856 1.00 88.81 119 ASP A O 1
ATOM 963 N N . THR A 1 120 ? 4.477 4.459 -9.702 1.00 86.12 120 THR A N 1
ATOM 964 C CA . THR A 1 120 ? 5.235 5.701 -9.516 1.00 86.12 120 THR A CA 1
ATOM 965 C C . THR A 1 120 ? 6.139 5.685 -8.294 1.00 86.12 120 THR A C 1
ATOM 967 O O . THR A 1 120 ? 5.702 5.824 -7.149 1.00 86.12 120 THR A O 1
ATOM 970 N N . LEU A 1 121 ? 7.447 5.740 -8.553 1.00 81.50 121 LEU A N 1
ATOM 971 C CA . LEU A 1 121 ? 8.494 5.857 -7.545 1.00 81.50 121 LEU A CA 1
ATOM 972 C C . LEU A 1 121 ? 9.166 7.240 -7.567 1.00 81.50 121 LEU A C 1
ATOM 974 O O . LEU A 1 121 ? 9.784 7.652 -8.553 1.00 81.50 121 LEU A O 1
ATOM 978 N N . LYS A 1 122 ? 9.043 7.989 -6.462 1.00 76.94 122 LYS A N 1
ATOM 979 C CA . LYS A 1 122 ? 9.554 9.370 -6.302 1.00 76.94 122 LYS A CA 1
ATOM 980 C C . LYS A 1 122 ? 10.510 9.540 -5.110 1.00 76.94 122 LYS A C 1
ATOM 982 O O . LYS A 1 122 ? 10.660 10.654 -4.608 1.00 76.94 122 LYS A O 1
ATOM 987 N N . SER A 1 123 ? 11.132 8.474 -4.613 1.00 69.19 123 SER A N 1
ATOM 988 C CA . SER A 1 123 ? 11.915 8.503 -3.369 1.00 69.19 123 SER A CA 1
ATOM 989 C C . SER A 1 123 ? 13.116 7.554 -3.310 1.00 69.19 123 SER A C 1
ATOM 991 O O . SER A 1 123 ? 13.327 6.738 -4.200 1.00 69.19 123 SER A O 1
ATOM 993 N N . ASN A 1 124 ? 13.924 7.670 -2.251 1.00 70.38 124 ASN A N 1
ATOM 994 C CA . ASN A 1 124 ? 15.030 6.746 -2.000 1.00 70.38 124 ASN A CA 1
ATOM 995 C C . ASN A 1 124 ? 14.493 5.348 -1.701 1.00 70.38 124 ASN A C 1
ATOM 997 O O . ASN A 1 124 ? 13.702 5.182 -0.774 1.00 70.38 124 ASN A O 1
ATOM 1001 N N . PHE A 1 125 ? 14.952 4.351 -2.442 1.00 73.12 125 PHE A N 1
ATOM 1002 C CA . PHE A 1 125 ? 14.349 3.029 -2.386 1.00 73.12 125 PHE A CA 1
ATOM 1003 C C . PHE A 1 125 ? 15.399 1.916 -2.445 1.00 73.12 125 PHE A C 1
ATOM 1005 O O . PHE A 1 125 ? 16.387 2.021 -3.175 1.00 73.12 125 PHE A O 1
ATOM 1012 N N . ILE A 1 126 ? 15.161 0.849 -1.676 1.00 77.69 126 ILE A N 1
ATOM 1013 C CA . ILE A 1 126 ? 15.965 -0.372 -1.664 1.00 77.69 126 ILE A CA 1
ATOM 1014 C C . ILE A 1 126 ? 15.042 -1.587 -1.832 1.00 77.69 126 ILE A C 1
ATOM 1016 O O . ILE A 1 126 ? 14.194 -1.841 -0.976 1.00 77.69 126 ILE A O 1
ATOM 1020 N N . ALA A 1 127 ? 15.251 -2.400 -2.870 1.00 82.62 127 ALA A N 1
ATOM 1021 C CA . ALA A 1 127 ? 14.658 -3.739 -2.931 1.00 82.62 127 ALA A CA 1
ATOM 1022 C C . ALA A 1 127 ? 15.636 -4.819 -3.373 1.00 82.62 127 ALA A C 1
ATOM 1024 O O . ALA A 1 127 ? 16.700 -4.555 -3.927 1.00 82.62 127 ALA A O 1
ATOM 1025 N N . ARG A 1 128 ? 15.283 -6.082 -3.121 1.00 84.00 128 ARG A N 1
ATOM 1026 C CA . ARG A 1 128 ? 16.052 -7.205 -3.668 1.00 84.00 128 ARG A CA 1
ATOM 1027 C C . ARG A 1 128 ? 15.581 -7.583 -5.072 1.00 84.00 128 ARG A C 1
ATOM 1029 O O . ARG A 1 128 ? 16.434 -7.851 -5.908 1.00 84.00 128 ARG A O 1
ATOM 1036 N N . ILE A 1 129 ? 14.277 -7.652 -5.304 1.00 84.31 129 ILE A N 1
ATOM 1037 C CA . ILE A 1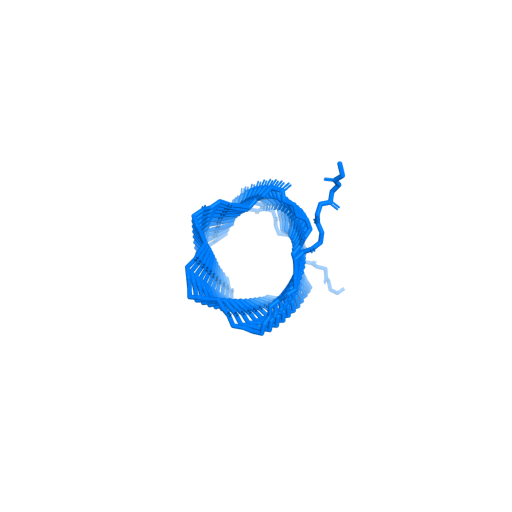 129 ? 13.671 -8.060 -6.578 1.00 84.31 129 ILE A CA 1
ATOM 1038 C C . ILE A 1 129 ? 12.479 -7.143 -6.838 1.00 84.31 129 ILE A C 1
ATOM 1040 O O . ILE A 1 129 ? 11.743 -6.864 -5.885 1.00 84.31 129 ILE A O 1
ATOM 1044 N N . ILE A 1 130 ? 12.337 -6.685 -8.080 1.00 86.50 130 ILE A N 1
ATOM 1045 C CA . ILE A 1 130 ? 11.154 -5.984 -8.583 1.00 86.50 130 ILE A CA 1
ATOM 1046 C C . ILE A 1 130 ? 10.819 -6.520 -9.967 1.00 86.50 130 ILE A C 1
ATOM 1048 O O . ILE A 1 130 ? 11.729 -6.607 -10.787 1.00 86.50 130 ILE A O 1
ATOM 1052 N N . ASP A 1 131 ? 9.553 -6.805 -10.238 1.00 87.06 131 ASP A N 1
ATOM 1053 C CA . ASP A 1 131 ? 9.170 -7.298 -11.558 1.00 87.06 131 ASP A CA 1
ATOM 1054 C C . ASP A 1 131 ? 8.950 -6.102 -12.506 1.00 87.06 131 ASP A C 1
ATOM 1056 O O . ASP A 1 131 ? 9.707 -5.938 -13.459 1.00 87.06 131 ASP A O 1
ATOM 1060 N N . ASN A 1 132 ? 8.036 -5.172 -12.204 1.00 87.69 132 ASN A N 1
ATOM 1061 C CA . ASN A 1 132 ? 7.732 -4.032 -13.082 1.00 87.69 132 ASN A CA 1
ATOM 1062 C C . ASN A 1 132 ? 7.798 -2.663 -12.385 1.00 87.69 132 ASN A C 1
ATOM 1064 O O . ASN A 1 132 ? 7.351 -2.489 -11.246 1.00 87.69 132 ASN A O 1
ATOM 1068 N N . ILE A 1 133 ? 8.317 -1.660 -13.105 1.00 87.38 133 ILE A N 1
ATOM 1069 C CA . ILE A 1 133 ? 8.240 -0.239 -12.734 1.00 87.38 133 ILE A CA 1
ATOM 1070 C C . ILE A 1 133 ? 7.846 0.617 -13.943 1.00 87.38 133 ILE A C 1
ATOM 1072 O O . ILE A 1 133 ? 8.632 0.751 -14.883 1.00 87.38 133 ILE A O 1
ATOM 1076 N N . ASP A 1 134 ? 6.736 1.349 -13.850 1.00 87.94 134 ASP A N 1
ATOM 1077 C CA . ASP A 1 134 ? 6.340 2.269 -14.924 1.00 87.94 134 ASP A CA 1
ATOM 1078 C C . ASP A 1 134 ? 7.187 3.552 -14.885 1.00 87.94 134 ASP A C 1
ATOM 1080 O O . ASP A 1 134 ? 7.809 3.979 -15.860 1.00 87.94 134 ASP A O 1
ATOM 1084 N N . THR A 1 135 ? 7.220 4.242 -13.739 1.00 85.12 135 THR A N 1
ATOM 1085 C CA . THR A 1 135 ? 7.886 5.547 -13.630 1.00 85.12 135 THR A CA 1
ATOM 1086 C C . THR A 1 135 ? 8.771 5.674 -12.400 1.00 85.12 135 THR A C 1
ATOM 1088 O O . THR A 1 135 ? 8.306 5.676 -11.261 1.00 85.12 135 THR A O 1
ATOM 1091 N N . MET A 1 136 ? 10.044 6.005 -12.631 1.00 79.69 136 MET A N 1
ATOM 1092 C CA . MET A 1 136 ? 11.023 6.270 -11.574 1.00 79.69 136 MET A CA 1
ATOM 1093 C C . MET A 1 136 ? 11.666 7.664 -11.669 1.00 79.69 136 MET A C 1
ATOM 1095 O O . MET A 1 136 ? 12.137 8.090 -12.728 1.00 79.69 136 MET A O 1
ATOM 1099 N N . LYS A 1 137 ? 11.712 8.388 -10.538 1.00 75.25 137 LYS A N 1
ATOM 1100 C CA . LYS A 1 137 ? 12.150 9.800 -10.445 1.00 75.25 137 LYS A CA 1
ATOM 1101 C C . LYS A 1 137 ? 13.140 10.112 -9.298 1.00 75.25 137 LYS A C 1
ATOM 1103 O O . LYS A 1 137 ? 13.207 11.259 -8.860 1.00 75.25 137 LYS A O 1
ATOM 1108 N N . SER A 1 138 ? 13.903 9.141 -8.786 1.00 70.12 138 SER A N 1
ATOM 1109 C CA . SER A 1 138 ? 14.788 9.317 -7.607 1.00 70.12 138 SER A CA 1
ATOM 1110 C C . SER A 1 138 ? 15.888 8.249 -7.459 1.00 70.12 138 SER A C 1
ATOM 1112 O O . SER A 1 138 ? 15.955 7.307 -8.244 1.00 70.12 138 SER A O 1
ATOM 1114 N N . ILE A 1 139 ? 16.752 8.403 -6.444 1.00 65.81 139 ILE A N 1
ATOM 1115 C CA . ILE A 1 139 ? 17.831 7.452 -6.129 1.00 65.81 139 ILE A CA 1
ATOM 1116 C C . ILE A 1 139 ? 17.252 6.072 -5.817 1.00 65.81 139 ILE A C 1
ATOM 1118 O O . ILE A 1 139 ? 16.410 5.934 -4.929 1.00 65.81 139 ILE A O 1
ATOM 1122 N N . PHE A 1 140 ? 17.758 5.051 -6.494 1.00 71.94 140 PHE A N 1
ATOM 1123 C CA . PHE A 1 140 ? 17.235 3.701 -6.367 1.00 71.94 140 PHE A CA 1
ATOM 1124 C C . PHE A 1 140 ? 18.356 2.657 -6.329 1.00 71.94 140 PHE A C 1
ATOM 1126 O O . PHE A 1 140 ? 19.331 2.754 -7.077 1.00 71.94 140 PHE A O 1
ATOM 1133 N N . ILE A 1 141 ? 18.188 1.650 -5.466 1.00 74.19 141 ILE A N 1
ATOM 1134 C CA . ILE A 1 141 ? 19.063 0.481 -5.362 1.00 74.19 141 ILE A CA 1
ATOM 1135 C C . ILE A 1 141 ? 18.208 -0.790 -5.439 1.00 74.19 141 ILE A C 1
ATOM 1137 O O . ILE A 1 141 ? 17.404 -1.045 -4.541 1.00 74.19 141 ILE A O 1
ATOM 1141 N N . ALA A 1 142 ? 18.428 -1.640 -6.444 1.00 79.50 142 ALA A N 1
ATOM 1142 C CA . ALA A 1 142 ? 17.944 -3.021 -6.387 1.00 79.50 142 ALA A CA 1
ATOM 1143 C C . ALA A 1 142 ? 18.957 -4.043 -6.868 1.00 79.50 142 ALA A C 1
ATOM 1145 O O . ALA A 1 142 ? 19.943 -3.730 -7.523 1.00 79.50 142 ALA A O 1
ATOM 1146 N N . ARG A 1 143 ? 18.732 -5.305 -6.506 1.00 82.06 143 ARG A N 1
ATOM 1147 C CA . ARG A 1 143 ? 19.580 -6.394 -6.992 1.00 82.06 143 ARG A CA 1
ATOM 1148 C C . ARG A 1 143 ? 19.103 -6.919 -8.349 1.00 82.06 143 ARG A C 1
ATOM 1150 O O . ARG A 1 143 ? 19.959 -7.203 -9.178 1.00 82.06 143 ARG A O 1
ATOM 1157 N N . ILE A 1 144 ? 17.798 -7.064 -8.557 1.00 81.75 144 ILE A N 1
ATOM 1158 C CA . ILE A 1 144 ? 17.199 -7.579 -9.798 1.00 81.75 144 ILE A CA 1
ATOM 1159 C C . ILE A 1 144 ? 15.973 -6.733 -10.126 1.00 81.75 144 ILE A C 1
ATOM 1161 O O . ILE A 1 144 ? 15.208 -6.435 -9.203 1.00 81.75 144 ILE A O 1
ATOM 1165 N N . ILE A 1 145 ? 15.829 -6.360 -11.399 1.00 83.12 145 ILE A N 1
ATOM 1166 C CA . ILE A 1 145 ? 14.609 -5.777 -11.959 1.00 83.12 145 ILE A CA 1
ATOM 1167 C C . ILE A 1 145 ? 14.310 -6.409 -13.314 1.00 83.12 145 ILE A C 1
ATOM 1169 O O . ILE A 1 145 ? 15.221 -6.475 -14.141 1.00 83.12 145 ILE A O 1
ATOM 1173 N N . ASP A 1 146 ? 13.059 -6.796 -13.553 1.00 85.00 146 ASP A N 1
ATOM 1174 C CA . ASP A 1 146 ? 12.677 -7.383 -14.836 1.00 85.00 146 ASP A CA 1
ATOM 1175 C C . ASP A 1 146 ? 12.381 -6.277 -15.868 1.00 85.00 146 ASP A C 1
ATOM 1177 O O . ASP A 1 146 ? 13.075 -6.195 -16.880 1.00 85.00 146 ASP A O 1
ATOM 1181 N N . ASN A 1 147 ? 11.448 -5.354 -15.602 1.00 85.94 147 ASN A N 1
ATOM 1182 C CA . ASN A 1 147 ? 11.063 -4.297 -16.549 1.00 85.94 147 ASN A CA 1
ATOM 1183 C C . ASN A 1 147 ? 11.041 -2.888 -15.934 1.00 85.94 147 ASN A C 1
ATOM 1185 O O . ASN A 1 147 ? 10.560 -2.671 -14.818 1.00 85.94 147 ASN A O 1
ATOM 1189 N N . ILE A 1 148 ? 11.518 -1.905 -16.706 1.00 85.62 148 ILE A N 1
ATOM 1190 C CA . ILE A 1 148 ? 11.335 -0.473 -16.431 1.00 85.62 148 ILE A CA 1
ATOM 1191 C C . ILE A 1 148 ? 10.901 0.266 -17.702 1.00 85.62 148 ILE A C 1
ATOM 1193 O O . ILE A 1 148 ? 11.656 0.308 -18.678 1.00 85.62 148 ILE A O 1
ATOM 1197 N N . ASP A 1 149 ? 9.783 0.991 -17.635 1.00 87.00 149 ASP A N 1
ATOM 1198 C CA . ASP A 1 149 ? 9.318 1.813 -18.757 1.00 87.00 149 ASP A CA 1
ATOM 1199 C C . ASP A 1 149 ? 10.068 3.155 -18.819 1.00 87.00 149 ASP A C 1
ATOM 1201 O O . ASP A 1 149 ? 10.723 3.499 -19.806 1.00 87.00 149 ASP A O 1
ATOM 1205 N N . THR A 1 150 ? 9.987 3.966 -17.755 1.00 83.19 150 THR A N 1
ATOM 1206 C CA . THR A 1 150 ? 10.549 5.327 -17.735 1.00 83.19 150 THR A CA 1
ATOM 1207 C C . THR A 1 150 ? 11.445 5.597 -16.529 1.00 83.19 150 THR A C 1
ATOM 1209 O O . THR A 1 150 ? 10.997 5.669 -15.382 1.00 83.19 150 THR A O 1
ATOM 1212 N N . MET A 1 151 ? 12.706 5.946 -16.804 1.00 79.38 151 MET A N 1
ATOM 1213 C CA . MET A 1 151 ? 13.699 6.297 -15.785 1.00 79.38 151 MET A CA 1
ATOM 1214 C C . MET A 1 151 ? 14.227 7.739 -15.907 1.00 79.38 151 MET A C 1
ATOM 1216 O O . MET A 1 151 ? 14.787 8.140 -16.932 1.00 79.38 151 MET A O 1
ATOM 1220 N N . LYS A 1 152 ? 14.112 8.518 -14.817 1.00 77.81 152 LYS A N 1
ATOM 1221 C CA . LYS A 1 152 ? 14.650 9.888 -14.656 1.00 77.81 152 LYS A CA 1
ATOM 1222 C C . LYS A 1 152 ? 15.381 10.073 -13.319 1.00 77.81 152 LYS A C 1
ATOM 1224 O O . LYS A 1 152 ? 14.957 10.870 -12.480 1.00 77.81 152 LYS A O 1
ATOM 1229 N N . SER A 1 153 ? 16.449 9.314 -13.082 1.00 68.81 153 SER A N 1
ATOM 1230 C CA . SER A 1 153 ? 17.148 9.322 -11.794 1.00 68.81 153 SER A CA 1
ATOM 1231 C C . SER A 1 153 ? 18.595 8.792 -11.781 1.00 68.81 153 SER A C 1
ATOM 1233 O O . SER A 1 153 ? 19.173 8.489 -12.824 1.00 68.81 153 SER A O 1
ATOM 1235 N N . ILE A 1 154 ? 19.191 8.722 -10.582 1.00 66.00 154 ILE A N 1
ATOM 1236 C CA . ILE A 1 154 ? 20.412 7.953 -10.293 1.00 66.00 154 ILE A CA 1
ATOM 1237 C C . ILE A 1 154 ? 19.980 6.546 -9.891 1.00 66.00 154 ILE A C 1
ATOM 1239 O O . ILE A 1 154 ? 19.182 6.391 -8.967 1.00 66.00 154 ILE A O 1
ATOM 1243 N N . PHE A 1 155 ? 20.524 5.533 -10.549 1.00 70.50 155 PHE A N 1
ATOM 1244 C CA . PHE A 1 155 ? 20.087 4.161 -10.347 1.00 70.50 155 PHE A CA 1
ATOM 1245 C C . PHE A 1 155 ? 21.267 3.205 -10.223 1.00 70.50 155 PHE A C 1
ATOM 1247 O O . PHE A 1 155 ? 22.223 3.285 -10.994 1.00 70.50 155 PHE A O 1
ATOM 1254 N N . ILE A 1 156 ? 21.165 2.282 -9.269 1.00 74.31 156 ILE A N 1
ATOM 1255 C CA . ILE A 1 156 ? 22.107 1.188 -9.067 1.00 74.31 156 ILE A CA 1
ATOM 1256 C C . ILE A 1 156 ? 21.319 -0.119 -9.113 1.00 74.31 156 ILE A C 1
ATOM 1258 O O . ILE A 1 156 ? 20.526 -0.395 -8.211 1.00 74.31 156 ILE A O 1
ATOM 1262 N N . ALA A 1 157 ? 21.573 -0.949 -10.122 1.00 77.25 157 ALA A N 1
ATOM 1263 C CA . ALA A 1 157 ? 21.198 -2.353 -10.040 1.00 77.25 157 ALA A CA 1
ATOM 1264 C C . ALA A 1 157 ? 22.270 -3.281 -10.570 1.00 77.25 157 ALA A C 1
ATOM 1266 O O . ALA A 1 157 ? 23.123 -2.895 -11.371 1.00 77.25 157 ALA A O 1
ATOM 1267 N N . ARG A 1 158 ? 22.192 -4.520 -10.088 1.00 80.12 158 ARG A N 1
ATOM 1268 C CA . ARG A 1 158 ? 23.068 -5.604 -10.519 1.00 80.12 158 ARG A CA 1
ATOM 1269 C C . ARG A 1 158 ? 22.537 -6.315 -11.762 1.00 80.12 158 ARG A C 1
ATOM 1271 O O . ARG A 1 158 ? 23.335 -6.776 -12.560 1.00 80.12 158 ARG A O 1
ATOM 1278 N N . ILE A 1 159 ? 21.219 -6.423 -11.929 1.00 79.31 159 ILE A N 1
ATOM 1279 C CA . ILE A 1 159 ? 20.577 -7.044 -13.098 1.00 79.31 159 ILE A CA 1
ATOM 1280 C C . ILE A 1 159 ? 19.361 -6.198 -13.483 1.00 79.31 159 ILE A C 1
ATOM 1282 O O . ILE A 1 159 ? 18.610 -5.791 -12.594 1.00 79.31 159 ILE A O 1
ATOM 1286 N N . ILE A 1 160 ? 19.226 -5.919 -14.781 1.00 83.62 160 ILE A N 1
ATOM 1287 C CA . ILE A 1 160 ? 18.037 -5.342 -15.420 1.00 83.62 160 ILE A CA 1
ATOM 1288 C C . ILE A 1 160 ? 17.801 -6.152 -16.693 1.00 83.62 160 ILE A C 1
ATOM 1290 O O . ILE A 1 160 ? 18.734 -6.241 -17.497 1.00 83.62 160 ILE A O 1
ATOM 1294 N N . ASP A 1 161 ? 16.603 -6.701 -16.876 1.00 84.50 161 ASP A N 1
ATOM 1295 C CA . ASP A 1 161 ? 16.289 -7.478 -18.080 1.00 84.50 161 ASP A CA 1
ATOM 1296 C C . ASP A 1 161 ? 15.846 -6.560 -19.230 1.00 84.50 161 ASP A C 1
ATOM 1298 O O . ASP A 1 161 ? 16.464 -6.583 -20.295 1.00 84.50 161 ASP A O 1
ATOM 1302 N N . ASN A 1 162 ? 14.861 -5.682 -19.003 1.00 84.88 162 ASN A N 1
ATOM 1303 C CA . ASN A 1 162 ? 14.362 -4.725 -19.995 1.00 84.88 162 ASN A CA 1
ATOM 1304 C C . ASN A 1 162 ? 14.299 -3.289 -19.458 1.00 84.88 162 ASN A C 1
ATOM 1306 O O . ASN A 1 162 ? 13.919 -3.026 -18.314 1.00 84.88 162 ASN A O 1
ATOM 1310 N N . LEU A 1 163 ? 14.650 -2.337 -20.324 1.00 84.81 163 LEU A N 1
ATOM 1311 C CA . LEU A 1 163 ? 14.563 -0.907 -20.052 1.00 84.81 163 LEU A CA 1
ATOM 1312 C C . LEU A 1 163 ? 14.204 -0.145 -21.331 1.00 84.81 163 LEU A C 1
ATOM 1314 O O . LEU A 1 163 ? 15.005 -0.111 -22.267 1.00 84.81 163 LEU A O 1
ATOM 1318 N N . ASP A 1 164 ? 13.055 0.530 -21.326 1.00 85.44 164 ASP A N 1
ATOM 1319 C CA . ASP A 1 164 ? 12.539 1.225 -22.509 1.00 85.44 164 ASP A CA 1
ATOM 1320 C C . ASP A 1 164 ? 13.131 2.632 -22.664 1.00 85.44 164 ASP A C 1
ATOM 1322 O O . ASP A 1 164 ? 13.794 2.946 -23.655 1.00 85.44 164 ASP A O 1
ATOM 1326 N N . THR A 1 165 ? 12.903 3.518 -21.685 1.00 82.94 165 THR A N 1
ATOM 1327 C CA . THR A 1 165 ? 13.297 4.933 -21.775 1.00 82.94 165 THR A CA 1
ATOM 1328 C C . THR A 1 165 ? 14.210 5.362 -20.628 1.00 82.94 165 THR A C 1
ATOM 1330 O O . THR A 1 165 ? 13.796 5.463 -19.470 1.00 82.94 165 THR A O 1
ATOM 1333 N N . MET A 1 166 ? 15.442 5.770 -20.962 1.00 78.56 166 MET A N 1
ATOM 1334 C CA . MET A 1 166 ? 16.423 6.293 -20.002 1.00 78.56 166 MET A CA 1
ATOM 1335 C C . MET A 1 166 ? 16.739 7.784 -20.218 1.00 78.56 166 MET A C 1
ATOM 1337 O O . MET A 1 166 ? 17.203 8.196 -21.279 1.00 78.56 166 MET A O 1
ATOM 1341 N N . LYS A 1 167 ? 16.559 8.601 -19.171 1.00 74.50 167 LYS A N 1
ATOM 1342 C CA . LYS A 1 167 ? 17.060 9.989 -19.060 1.00 74.50 167 LYS A CA 1
ATOM 1343 C C . LYS A 1 167 ? 17.773 10.179 -17.717 1.00 74.50 167 LYS A C 1
ATOM 1345 O O . LYS A 1 167 ? 17.293 10.906 -16.847 1.00 74.50 167 LYS A O 1
ATOM 1350 N N . SER A 1 168 ? 18.849 9.426 -17.502 1.00 69.06 168 SER A N 1
ATOM 1351 C CA . SER A 1 168 ? 19.327 9.099 -16.158 1.00 69.06 168 SER A CA 1
ATOM 1352 C C . SER A 1 168 ? 20.809 8.708 -16.132 1.00 69.06 168 SER A C 1
ATOM 1354 O O . SER A 1 168 ? 21.399 8.434 -17.174 1.00 69.06 168 SER A O 1
ATOM 1356 N N . ILE A 1 169 ? 21.404 8.694 -14.934 1.00 66.00 169 ILE A N 1
ATOM 1357 C CA . ILE A 1 169 ? 22.712 8.075 -14.689 1.00 66.00 169 ILE A CA 1
ATOM 1358 C C . ILE A 1 169 ? 22.459 6.644 -14.202 1.00 66.00 169 ILE A C 1
ATOM 1360 O O . ILE A 1 169 ? 21.936 6.452 -13.100 1.00 66.00 169 ILE A O 1
ATOM 1364 N N . LEU A 1 170 ? 22.841 5.658 -15.016 1.00 68.75 170 LEU A N 1
ATOM 1365 C CA . LEU A 1 170 ? 22.801 4.237 -14.672 1.00 68.75 170 LEU A CA 1
ATOM 1366 C C . LEU A 1 170 ? 24.187 3.778 -14.200 1.00 68.75 170 LEU A C 1
ATOM 1368 O O . LEU A 1 170 ? 25.138 3.786 -14.979 1.00 68.75 170 LEU A O 1
ATOM 1372 N N . LEU A 1 171 ? 24.298 3.344 -12.944 1.00 66.75 171 LEU A N 1
ATOM 1373 C CA . LEU A 1 171 ? 25.488 2.675 -12.423 1.00 66.75 171 LEU A CA 1
ATOM 1374 C C . LEU A 1 171 ? 25.196 1.176 -12.296 1.00 66.75 171 LEU A C 1
ATOM 1376 O O . LEU A 1 171 ? 24.758 0.685 -11.255 1.00 66.75 171 LEU A O 1
ATOM 1380 N N . HIS A 1 172 ? 25.400 0.455 -13.394 1.00 64.00 172 HIS A N 1
ATOM 1381 C CA . HIS A 1 172 ? 25.283 -0.996 -13.408 1.00 64.00 172 HIS A CA 1
ATOM 1382 C C . HIS A 1 172 ? 26.550 -1.610 -12.805 1.00 64.00 172 HIS A C 1
ATOM 1384 O O . HIS A 1 172 ? 27.654 -1.354 -13.289 1.00 64.00 172 HIS A O 1
ATOM 1390 N N . VAL A 1 173 ? 26.406 -2.374 -11.721 1.00 59.12 173 VAL A N 1
ATOM 1391 C CA . VAL A 1 173 ? 27.536 -3.031 -11.049 1.00 59.12 173 VAL A CA 1
ATOM 1392 C C . VAL A 1 173 ? 27.481 -4.518 -11.380 1.00 59.12 173 VAL A C 1
ATOM 1394 O O . VAL A 1 173 ? 26.545 -5.194 -10.954 1.00 59.12 173 VAL A O 1
ATOM 1397 N N . LEU A 1 174 ? 28.474 -4.984 -12.148 1.00 49.22 174 LEU A N 1
ATOM 1398 C CA . LEU A 1 174 ? 28.698 -6.397 -12.485 1.00 49.22 174 LEU A CA 1
ATOM 1399 C C . LEU A 1 174 ? 28.894 -7.259 -11.224 1.00 49.22 174 LEU A C 1
ATOM 1401 O O . LEU A 1 174 ? 29.663 -6.834 -10.331 1.00 49.22 174 LEU A O 1
#